Protein AF-A0A536YG12-F1 (afdb_monomer_lite)

Secondary structure (DSSP, 8-state):
------HHHHHHHHHHHHHHHHHHHTT--HHHHHHHHHHHHHHHHHHHTT-

Foldseek 3Di:
DPDDQPVVLVVLLCVLVVVLVVVVVVPDDNVVSVVRSCVVSVVSVVVSVVD

Sequence (51 aa):
QPGLPIISPVTEFRDVFGVALTNMINGADPATELKKATAEFQPVLDKSEKA

pLDDT: mean 87.86, std 14.95, range [48.41, 98.62]

Structure (mmCIF, N/CA/C/O backbone):
data_AF-A0A536YG12-F1
#
_entry.id   AF-A0A536YG12-F1
#
loop_
_atom_site.group_PDB
_atom_site.id
_atom_site.type_symbol
_atom_site.label_atom_id
_atom_site.label_alt_id
_atom_site.label_comp_id
_atom_site.label_asym_id
_atom_site.label_entity_id
_atom_site.label_seq_id
_atom_site.pdbx_PDB_ins_code
_atom_site.Cartn_x
_atom_site.Cartn_y
_atom_site.Cartn_z
_atom_site.occupancy
_atom_site.B_iso_or_equiv
_atom_site.auth_seq_id
_atom_site.auth_comp_id
_atom_site.auth_asym_id
_atom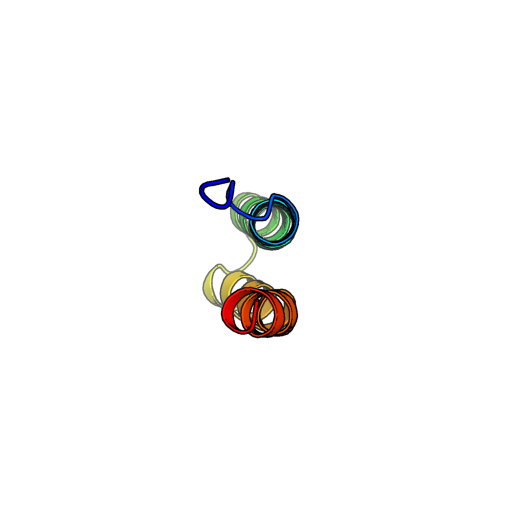_site.auth_atom_id
_atom_site.pdbx_PDB_model_num
ATOM 1 N N . GLN A 1 1 ? -13.532 8.793 28.385 1.00 48.41 1 GLN A N 1
ATOM 2 C CA . GLN A 1 1 ? -12.087 8.930 28.093 1.00 48.41 1 GLN A CA 1
ATOM 3 C C . GLN A 1 1 ? -11.965 9.504 26.688 1.00 48.41 1 GLN A C 1
ATOM 5 O O . GLN A 1 1 ? -12.734 9.047 25.849 1.00 48.41 1 GLN A O 1
ATOM 10 N N . PRO A 1 2 ? -11.095 10.494 26.410 1.00 53.81 2 PRO A N 1
ATOM 11 C CA . PRO A 1 2 ? -10.806 10.883 25.030 1.00 53.81 2 PRO A CA 1
ATOM 12 C C . PRO A 1 2 ? -10.318 9.629 24.300 1.00 53.8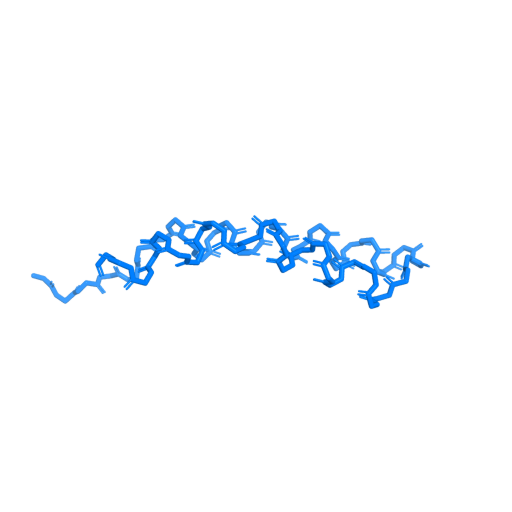1 2 PRO A C 1
ATOM 14 O O . PRO A 1 2 ? -9.438 8.943 24.823 1.00 53.81 2 PRO A O 1
ATOM 17 N N . GLY A 1 3 ? -10.960 9.280 23.185 1.00 58.81 3 GLY A N 1
ATOM 18 C CA . GLY A 1 3 ? -10.681 8.057 22.441 1.00 58.81 3 GLY A CA 1
ATOM 19 C C . GLY A 1 3 ? -9.221 8.030 22.021 1.00 58.81 3 GLY A C 1
ATOM 20 O O . GLY A 1 3 ? -8.823 8.755 21.112 1.00 58.81 3 GLY A O 1
ATOM 21 N N . LEU A 1 4 ? -8.417 7.215 22.707 1.00 58.16 4 LEU A N 1
ATOM 22 C CA . LEU A 1 4 ? -7.131 6.791 22.173 1.00 58.16 4 LEU A CA 1
ATOM 23 C C . LEU A 1 4 ? -7.415 6.281 20.756 1.00 58.16 4 LEU A C 1
ATOM 25 O O . LEU A 1 4 ? -8.381 5.523 20.608 1.00 58.16 4 LEU A O 1
ATOM 29 N N . PRO A 1 5 ? -6.645 6.703 19.735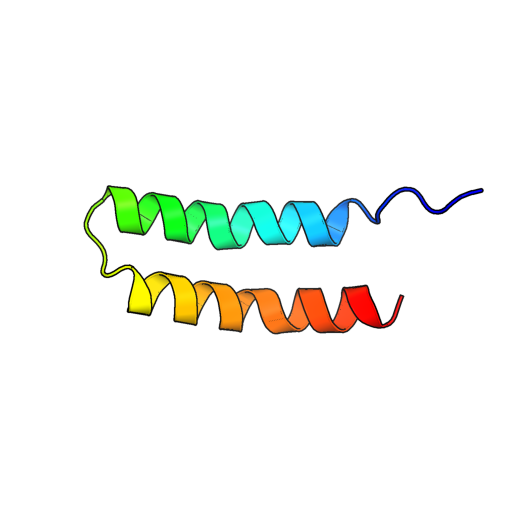 1.00 57.81 5 PRO A N 1
ATOM 30 C CA . PRO A 1 5 ? -6.806 6.173 18.390 1.00 57.81 5 PRO A CA 1
ATOM 31 C C . PRO A 1 5 ? -6.923 4.661 18.507 1.00 57.81 5 PRO A C 1
ATOM 33 O O . PRO A 1 5 ? -6.090 4.050 19.184 1.00 57.81 5 PRO A O 1
ATOM 36 N N . ILE A 1 6 ? -7.979 4.072 17.939 1.00 61.25 6 ILE A N 1
ATOM 37 C CA . ILE A 1 6 ? -8.106 2.617 17.924 1.00 61.25 6 ILE A CA 1
ATOM 38 C C . ILE A 1 6 ? -6.796 2.132 17.299 1.00 61.25 6 ILE A C 1
ATOM 40 O O . ILE A 1 6 ? -6.463 2.502 16.180 1.00 61.25 6 ILE A O 1
ATOM 44 N N . ILE A 1 7 ? -5.961 1.428 18.064 1.00 61.31 7 ILE A N 1
ATOM 45 C CA . ILE A 1 7 ? -4.601 1.096 17.611 1.00 61.31 7 ILE A CA 1
ATOM 46 C C . ILE A 1 7 ? -4.669 0.101 16.434 1.00 61.31 7 ILE A C 1
ATOM 48 O O . ILE A 1 7 ? -3.733 0.021 15.640 1.00 61.31 7 ILE A O 1
ATOM 52 N N . SER A 1 8 ? -5.802 -0.598 16.269 1.00 75.69 8 SER A N 1
ATOM 53 C CA . SER A 1 8 ? -6.013 -1.601 15.216 1.00 75.69 8 SER A CA 1
ATOM 54 C C . SER A 1 8 ? -5.879 -1.025 13.799 1.00 75.69 8 SER A C 1
ATOM 56 O O . SER A 1 8 ? -4.953 -1.447 13.108 1.00 75.69 8 SER A O 1
ATOM 58 N N . PRO A 1 9 ? -6.647 0.003 13.365 1.00 81.56 9 PRO A N 1
ATOM 59 C CA . PRO A 1 9 ? -6.578 0.466 11.978 1.00 81.56 9 PRO A CA 1
ATOM 60 C C . PRO A 1 9 ? -5.218 1.056 11.595 1.00 81.56 9 PRO A C 1
ATOM 62 O O . PRO A 1 9 ? -4.754 0.865 10.476 1.00 81.56 9 PRO A O 1
ATOM 65 N N . VAL A 1 10 ? -4.532 1.731 12.525 1.00 87.00 10 VAL A N 1
ATOM 66 C CA . VAL A 1 10 ? -3.178 2.261 12.278 1.00 87.00 10 VAL A CA 1
ATOM 67 C C . VAL A 1 10 ? -2.121 1.158 12.207 1.00 87.00 10 VAL A C 1
ATOM 69 O O . VAL A 1 10 ? -1.139 1.309 11.482 1.00 87.00 10 VAL A O 1
ATOM 72 N N . THR A 1 11 ? -2.303 0.057 12.938 1.00 91.19 11 THR A N 1
ATOM 73 C CA . THR A 1 11 ? -1.416 -1.115 12.855 1.00 91.19 11 THR A CA 1
ATOM 74 C C . THR A 1 11 ? -1.615 -1.838 11.527 1.00 91.19 11 THR A C 1
ATOM 76 O O . THR A 1 11 ? -0.642 -2.107 10.830 1.00 91.19 11 THR A O 1
ATOM 79 N N . GLU A 1 12 ? -2.870 -2.057 11.137 1.00 90.81 12 GLU A N 1
ATOM 80 C CA . GLU A 1 12 ? -3.241 -2.681 9.863 1.00 90.81 12 GLU A CA 1
ATOM 81 C C . GLU A 1 12 ? -2.781 -1.840 8.662 1.00 90.81 12 GLU A C 1
ATOM 83 O O . GLU A 1 12 ? -2.235 -2.377 7.702 1.00 90.81 12 GLU A O 1
ATOM 88 N N . PHE A 1 13 ? -2.884 -0.509 8.743 1.00 94.31 13 PHE A N 1
ATOM 89 C CA . PHE A 1 13 ? -2.324 0.390 7.731 1.00 94.31 13 PHE A CA 1
ATOM 90 C C . PHE A 1 13 ? -0.814 0.183 7.552 1.00 94.31 13 PHE A C 1
ATOM 92 O O . PHE A 1 13 ? -0.324 0.066 6.429 1.00 94.31 13 PHE A O 1
ATOM 99 N N . ARG A 1 14 ? -0.062 0.144 8.661 1.00 95.75 14 ARG A N 1
ATOM 100 C CA . ARG A 1 14 ? 1.400 -0.017 8.625 1.00 95.75 14 ARG A CA 1
ATOM 101 C C . ARG A 1 14 ? 1.822 -1.372 8.074 1.00 95.75 14 ARG A C 1
ATOM 103 O O . ARG A 1 14 ? 2.856 -1.431 7.418 1.00 95.75 14 ARG A O 1
ATOM 110 N N . ASP A 1 15 ? 1.047 -2.419 8.327 1.00 95.94 15 ASP A N 1
ATOM 111 C CA . ASP A 1 15 ? 1.317 -3.756 7.802 1.00 95.94 15 ASP A CA 1
ATOM 112 C C . ASP A 1 15 ? 1.131 -3.793 6.276 1.00 95.94 15 ASP A C 1
ATOM 114 O O . ASP A 1 15 ? 2.084 -4.037 5.532 1.00 95.94 15 ASP A O 1
ATOM 118 N N . VAL A 1 16 ? -0.052 -3.395 5.793 1.00 97.19 16 VAL A N 1
ATOM 119 C CA . VAL A 1 16 ? -0.401 -3.416 4.360 1.00 97.19 16 VAL A CA 1
ATOM 120 C C . VAL A 1 16 ? 0.534 -2.524 3.534 1.00 97.19 16 VAL A C 1
ATOM 122 O O . VAL A 1 16 ? 1.110 -2.957 2.532 1.00 97.19 16 VAL A O 1
ATOM 125 N N . PHE A 1 17 ? 0.749 -1.277 3.964 1.00 98.06 17 PHE A N 1
ATOM 126 C CA . PHE A 1 17 ? 1.636 -0.362 3.240 1.00 98.06 17 PHE A CA 1
ATOM 127 C C . PHE A 1 17 ? 3.124 -0.664 3.467 1.00 98.06 17 PHE A C 1
ATOM 129 O O . PHE A 1 17 ? 3.946 -0.327 2.613 1.00 98.06 17 PHE A O 1
ATOM 136 N N . GLY A 1 18 ? 3.489 -1.329 4.566 1.00 98.06 18 GLY A N 1
ATOM 137 C CA . GLY A 1 18 ? 4.857 -1.786 4.824 1.00 98.06 18 GLY A CA 1
ATOM 138 C C . GLY A 1 18 ? 5.305 -2.878 3.850 1.00 98.06 18 GLY A C 1
ATOM 139 O O . GLY A 1 18 ? 6.435 -2.838 3.350 1.00 98.06 18 GLY A O 1
ATOM 140 N N . VAL A 1 19 ? 4.407 -3.808 3.507 1.00 98.25 19 VAL A N 1
ATOM 141 C CA . VAL A 1 19 ? 4.647 -4.818 2.462 1.00 98.25 19 VAL A CA 1
ATOM 142 C C . VAL A 1 19 ? 4.826 -4.151 1.097 1.00 98.25 19 VAL A C 1
ATOM 144 O O . VAL A 1 19 ? 5.822 -4.408 0.420 1.00 98.25 19 VAL A O 1
ATOM 1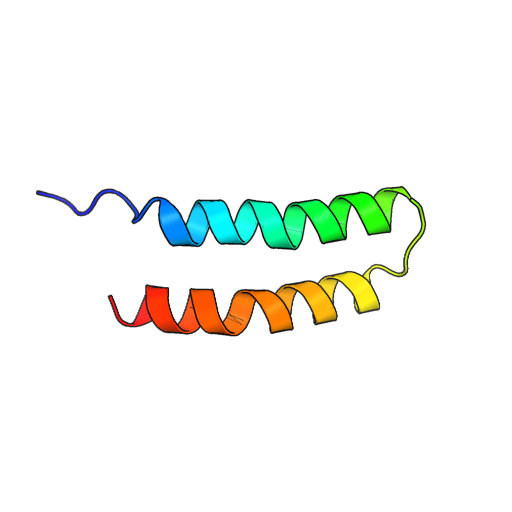47 N N . ALA A 1 20 ? 3.921 -3.243 0.719 1.00 98.50 20 ALA A N 1
ATOM 148 C CA . ALA A 1 20 ? 4.018 -2.510 -0.545 1.00 98.50 20 ALA A CA 1
ATOM 149 C C . ALA A 1 20 ? 5.327 -1.712 -0.651 1.00 98.50 20 ALA A C 1
ATOM 151 O O . ALA A 1 20 ? 6.004 -1.757 -1.678 1.00 98.50 20 ALA A O 1
ATOM 152 N N . LEU A 1 21 ? 5.735 -1.031 0.426 1.00 98.44 21 LEU A N 1
ATOM 153 C CA . LEU A 1 21 ? 7.013 -0.320 0.484 1.00 98.44 21 LEU A CA 1
ATOM 154 C C . LEU A 1 21 ? 8.199 -1.259 0.269 1.00 98.44 21 LEU A C 1
ATOM 156 O O . LEU A 1 21 ? 9.103 -0.943 -0.502 1.00 98.44 21 LEU A O 1
ATOM 160 N N . THR A 1 22 ? 8.181 -2.424 0.912 1.00 98.62 22 THR A N 1
ATOM 161 C CA . THR A 1 22 ? 9.236 -3.431 0.759 1.00 98.62 22 THR A CA 1
ATOM 162 C C . THR A 1 22 ? 9.324 -3.930 -0.685 1.00 98.62 22 THR A C 1
ATOM 164 O O . THR A 1 22 ? 10.419 -4.022 -1.239 1.00 98.62 22 THR A O 1
ATOM 167 N N . ASN A 1 23 ? 8.188 -4.189 -1.335 1.00 98.38 23 ASN A N 1
ATOM 168 C CA . ASN A 1 23 ? 8.151 -4.600 -2.741 1.00 98.38 23 ASN A CA 1
ATOM 169 C C . ASN A 1 23 ? 8.702 -3.511 -3.669 1.00 98.38 23 ASN A C 1
ATOM 171 O O . ASN A 1 23 ? 9.508 -3.812 -4.548 1.00 98.38 23 ASN A O 1
ATOM 175 N N . MET A 1 24 ? 8.329 -2.246 -3.444 1.00 98.50 24 MET A N 1
ATOM 176 C CA . MET A 1 24 ? 8.856 -1.108 -4.206 1.00 98.50 24 MET A CA 1
ATOM 177 C C . MET A 1 24 ? 10.375 -0.964 -4.047 1.00 98.50 24 MET A C 1
ATOM 179 O O . MET A 1 24 ? 11.077 -0.754 -5.033 1.00 98.50 24 MET A O 1
ATOM 183 N N . ILE A 1 25 ? 10.903 -1.135 -2.829 1.00 98.31 25 ILE A N 1
ATOM 184 C CA . ILE A 1 25 ? 12.355 -1.132 -2.573 1.00 98.31 25 ILE A CA 1
ATOM 185 C C . ILE A 1 25 ? 13.053 -2.270 -3.334 1.00 98.31 25 ILE A C 1
ATOM 187 O O . ILE A 1 25 ? 14.158 -2.082 -3.838 1.00 98.31 25 ILE A O 1
ATOM 191 N N . ASN A 1 26 ? 12.393 -3.421 -3.480 1.00 98.44 26 ASN A N 1
ATOM 192 C CA . ASN A 1 26 ? 12.888 -4.559 -4.260 1.00 98.44 26 ASN A CA 1
ATOM 193 C C . ASN A 1 26 ? 12.666 -4.423 -5.783 1.00 98.44 26 ASN A C 1
ATOM 195 O O . ASN A 1 26 ? 12.980 -5.352 -6.526 1.00 98.44 26 ASN A O 1
ATOM 199 N N . GLY A 1 27 ? 12.159 -3.281 -6.262 1.00 97.75 27 GLY A N 1
ATOM 200 C CA . GLY A 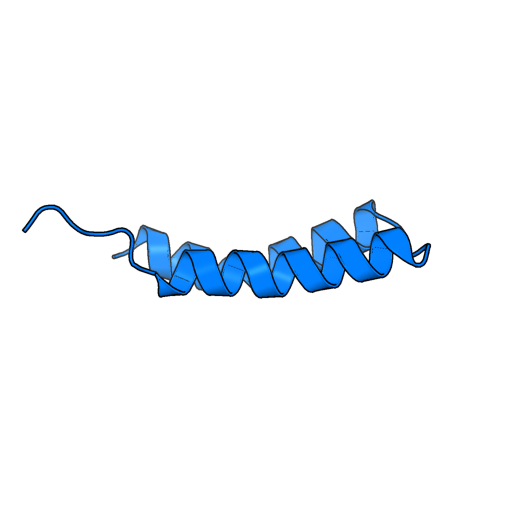1 27 ? 12.023 -2.972 -7.688 1.00 97.75 27 GLY A CA 1
ATOM 201 C C . GLY A 1 27 ? 10.654 -3.272 -8.306 1.00 97.75 27 GLY A C 1
ATOM 202 O O . GLY A 1 27 ? 10.529 -3.218 -9.529 1.00 97.75 27 GLY A O 1
ATOM 203 N N . ALA A 1 28 ? 9.630 -3.580 -7.505 1.00 98.44 28 ALA A N 1
ATOM 204 C CA . ALA A 1 28 ? 8.256 -3.665 -8.000 1.00 98.44 28 ALA A CA 1
ATOM 205 C C . ALA A 1 28 ? 7.723 -2.285 -8.433 1.00 98.44 28 ALA A C 1
ATOM 207 O O . ALA A 1 28 ? 8.150 -1.250 -7.919 1.00 98.44 28 ALA A O 1
ATOM 208 N N . ASP A 1 29 ? 6.764 -2.270 -9.366 1.00 98.44 29 ASP A N 1
ATOM 209 C CA . ASP A 1 29 ? 6.158 -1.033 -9.869 1.00 98.44 29 ASP A CA 1
ATOM 210 C C . ASP A 1 29 ? 5.356 -0.299 -8.769 1.00 98.44 29 ASP A C 1
ATOM 212 O O . ASP A 1 29 ? 4.366 -0.847 -8.270 1.00 98.44 29 ASP A O 1
ATOM 216 N N . PRO A 1 30 ? 5.706 0.957 -8.423 1.00 98.00 30 PRO A N 1
ATOM 217 C CA . PRO A 1 30 ? 5.040 1.690 -7.349 1.00 98.00 30 PRO A CA 1
ATOM 218 C C . PRO A 1 30 ? 3.544 1.900 -7.560 1.00 98.00 30 PRO A C 1
ATOM 220 O O . PRO A 1 30 ? 2.763 1.808 -6.614 1.00 98.00 30 PRO A O 1
ATOM 223 N N . ALA A 1 31 ? 3.117 2.181 -8.794 1.00 98.31 31 ALA A N 1
ATOM 224 C CA . ALA A 1 31 ? 1.707 2.434 -9.070 1.00 98.31 31 ALA A CA 1
ATOM 225 C C . ALA A 1 31 ? 0.861 1.176 -8.837 1.00 98.31 31 ALA A C 1
ATOM 227 O O . ALA A 1 31 ? -0.254 1.262 -8.316 1.00 98.31 31 ALA A O 1
ATOM 228 N N . THR A 1 32 ? 1.393 0.013 -9.205 1.00 98.50 32 THR A N 1
ATOM 229 C CA . THR A 1 32 ? 0.760 -1.289 -8.992 1.00 98.50 32 THR A CA 1
ATOM 230 C C . THR A 1 32 ? 0.698 -1.643 -7.508 1.00 98.50 32 THR A C 1
ATOM 232 O O . THR A 1 32 ? -0.384 -1.968 -7.013 1.00 98.50 32 THR A O 1
ATOM 235 N N . GLU A 1 33 ? 1.812 -1.517 -6.780 1.00 98.56 33 GLU A N 1
ATOM 236 C CA . GLU A 1 33 ? 1.870 -1.830 -5.344 1.00 98.56 33 GLU A CA 1
ATOM 237 C C . GLU A 1 33 ? 0.945 -0.927 -4.521 1.00 98.56 33 GLU A C 1
ATOM 239 O O . GLU A 1 33 ? 0.197 -1.414 -3.673 1.00 98.56 33 GLU A O 1
ATOM 244 N N . LEU A 1 34 ? 0.918 0.377 -4.812 1.00 98.25 34 LEU A N 1
ATOM 245 C CA . LEU A 1 34 ? 0.046 1.315 -4.105 1.00 98.25 34 LEU A CA 1
ATOM 246 C C . LEU A 1 34 ? -1.435 1.049 -4.389 1.00 98.25 34 LEU A C 1
ATOM 248 O O . LEU A 1 34 ? -2.229 1.033 -3.454 1.00 98.25 34 LEU A O 1
ATOM 252 N N . LYS A 1 35 ? -1.823 0.772 -5.643 1.00 98.44 35 LYS A N 1
ATOM 253 C CA . LYS A 1 35 ? -3.215 0.407 -5.969 1.00 98.44 35 LYS A CA 1
ATOM 254 C C . LYS A 1 35 ? -3.663 -0.846 -5.221 1.00 98.44 35 LYS A C 1
ATOM 256 O O . LYS A 1 35 ? -4.783 -0.883 -4.715 1.00 98.44 35 LYS A O 1
ATOM 261 N N . LYS A 1 36 ? -2.791 -1.855 -5.148 1.00 98.12 36 LYS A N 1
ATOM 262 C CA . LYS A 1 36 ? -3.052 -3.091 -4.408 1.00 98.12 36 LYS A CA 1
ATOM 263 C C . LYS A 1 36 ? -3.221 -2.811 -2.913 1.00 98.12 36 LYS A C 1
ATOM 265 O O . LYS A 1 36 ? -4.247 -3.185 -2.354 1.00 98.12 36 LYS A O 1
ATOM 270 N N . ALA A 1 37 ? -2.268 -2.110 -2.300 1.00 98.00 37 ALA A N 1
ATOM 271 C CA . ALA A 1 37 ? -2.306 -1.763 -0.880 1.00 98.00 37 ALA A CA 1
ATOM 272 C C . ALA A 1 37 ? -3.554 -0.947 -0.513 1.00 98.00 37 ALA A C 1
ATOM 274 O O . ALA A 1 37 ? -4.206 -1.223 0.490 1.00 98.00 37 ALA A O 1
ATOM 275 N N . THR A 1 38 ? -3.941 0.020 -1.350 1.00 97.00 38 THR A N 1
ATOM 276 C CA . THR A 1 38 ? -5.170 0.797 -1.149 1.00 97.00 38 THR A CA 1
ATOM 277 C C . THR A 1 38 ? -6.415 -0.087 -1.190 1.00 97.00 38 THR A C 1
ATOM 279 O O . THR A 1 38 ? -7.263 0.035 -0.311 1.00 97.00 38 THR A O 1
ATOM 282 N N . ALA A 1 39 ? -6.527 -0.994 -2.165 1.00 97.62 39 ALA A N 1
ATOM 283 C CA . ALA A 1 39 ? -7.670 -1.902 -2.255 1.00 97.62 39 ALA A CA 1
ATOM 284 C C . ALA A 1 39 ? -7.751 -2.864 -1.055 1.00 97.62 39 ALA A C 1
ATOM 286 O O . ALA A 1 39 ? -8.840 -3.138 -0.556 1.00 97.62 39 ALA A O 1
ATOM 287 N N . GLU A 1 40 ? -6.603 -3.347 -0.578 1.00 96.31 40 GLU A N 1
ATOM 288 C CA . GLU A 1 40 ? -6.497 -4.241 0.579 1.00 96.31 40 GLU A CA 1
ATOM 289 C C . GLU A 1 40 ? -6.828 -3.533 1.902 1.00 96.31 40 GLU A C 1
ATOM 291 O O . GLU A 1 40 ? -7.490 -4.109 2.765 1.00 96.31 40 GLU A O 1
ATOM 296 N N . PHE A 1 41 ? -6.440 -2.262 2.041 1.00 95.62 41 PHE A N 1
ATOM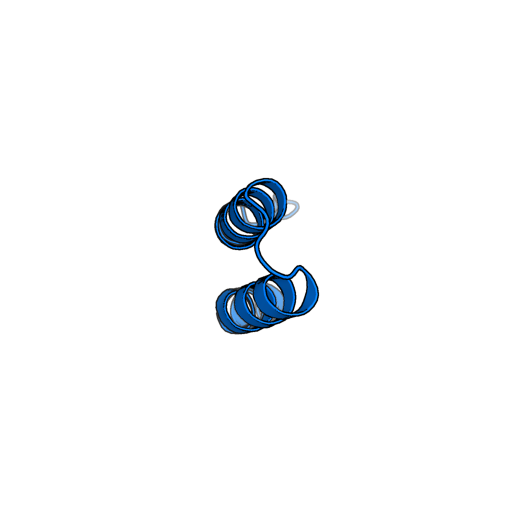 297 C CA . PHE A 1 41 ? -6.717 -1.463 3.235 1.00 95.62 41 PHE A CA 1
ATOM 298 C C . PHE A 1 41 ? -8.138 -0.873 3.273 1.00 95.62 41 PHE A C 1
ATOM 300 O O . PHE A 1 41 ? -8.660 -0.613 4.357 1.00 95.62 41 PHE A O 1
ATOM 307 N N . GLN A 1 42 ? -8.801 -0.690 2.126 1.00 94.00 42 GLN A N 1
ATOM 308 C CA . GLN A 1 42 ? -10.147 -0.105 2.040 1.00 94.00 42 GLN A CA 1
ATOM 309 C C . GLN A 1 42 ? -11.172 -0.674 3.049 1.00 94.00 42 GLN A C 1
ATOM 311 O O . GLN A 1 42 ? -11.808 0.118 3.741 1.00 94.00 42 GLN A O 1
ATOM 316 N N . PRO A 1 43 ? -11.332 -2.003 3.230 1.00 92.06 43 PRO A N 1
ATOM 317 C CA . PRO A 1 43 ? -12.289 -2.535 4.206 1.00 92.06 43 PRO A CA 1
ATOM 318 C C . PRO A 1 43 ? -11.935 -2.215 5.667 1.00 92.06 43 PRO A C 1
ATOM 320 O O . PRO A 1 43 ? -12.823 -2.220 6.522 1.00 92.06 43 PRO A O 1
ATOM 323 N N . VAL A 1 44 ? -10.658 -1.975 5.978 1.00 89.56 44 VAL A N 1
ATOM 324 C CA . VAL A 1 44 ? -10.205 -1.546 7.311 1.00 89.56 44 VAL A CA 1
ATOM 325 C C . VAL A 1 44 ? -10.555 -0.078 7.521 1.00 89.56 44 VAL A C 1
ATOM 327 O O . VAL A 1 44 ? -11.122 0.274 8.558 1.00 89.56 44 VAL A O 1
ATOM 330 N N . LEU A 1 45 ? -10.294 0.755 6.508 1.00 87.12 45 LEU A N 1
ATOM 331 C CA . LEU A 1 45 ? -10.668 2.166 6.505 1.00 87.12 45 LEU A CA 1
ATOM 332 C C . LEU A 1 45 ? -12.179 2.331 6.719 1.00 87.12 45 LEU A C 1
ATOM 334 O O . LEU A 1 45 ? -12.584 2.983 7.681 1.00 87.12 45 LEU A O 1
ATOM 338 N N . ASP A 1 46 ? -12.997 1.629 5.930 1.00 89.81 46 ASP A N 1
ATOM 339 C CA . ASP A 1 46 ? -14.463 1.682 6.006 1.00 89.81 46 ASP A CA 1
ATOM 340 C C . ASP A 1 46 ? -15.011 1.300 7.391 1.00 89.81 46 ASP A C 1
ATOM 342 O O . ASP A 1 46 ? -16.066 1.784 7.805 1.00 89.81 46 ASP A O 1
ATOM 346 N N . LYS A 1 47 ? -14.340 0.383 8.101 1.00 84.69 47 LYS A N 1
ATOM 347 C CA . LYS A 1 47 ? -14.700 0.000 9.476 1.00 84.69 47 LYS A CA 1
ATOM 348 C C . LYS A 1 47 ? -14.263 1.059 10.482 1.00 84.69 47 LYS A C 1
ATOM 350 O O . LYS A 1 47 ? -14.995 1.312 11.432 1.00 84.69 47 LYS A O 1
ATOM 355 N N . SER A 1 48 ? -13.091 1.658 10.278 1.00 79.12 48 SER A N 1
ATOM 356 C CA . SER A 1 48 ? -12.534 2.675 11.173 1.00 79.12 48 SER A CA 1
ATOM 357 C C . SER A 1 48 ? -13.299 3.999 11.134 1.00 79.12 48 SER A C 1
ATOM 359 O O . SER A 1 48 ? -13.456 4.626 12.173 1.00 79.12 48 SER A O 1
ATOM 361 N N . GLU A 1 49 ? -13.832 4.392 9.973 1.00 79.00 49 GLU A N 1
ATOM 362 C CA . GLU A 1 49 ? -14.608 5.632 9.806 1.00 79.00 49 GLU A CA 1
ATOM 363 C C . GLU A 1 49 ? -16.046 5.529 10.341 1.00 79.00 49 GLU A C 1
ATOM 365 O O . GLU A 1 49 ? -16.723 6.540 10.512 1.00 79.00 49 GLU A O 1
ATOM 370 N N . LYS A 1 50 ? -16.527 4.308 10.604 1.00 68.94 50 LYS A N 1
ATOM 371 C CA . LYS A 1 50 ? -17.861 4.037 11.169 1.00 68.94 50 LYS A CA 1
ATOM 372 C C . LYS A 1 50 ? -17.862 3.894 12.696 1.00 68.94 50 LYS A C 1
ATOM 374 O O . LYS A 1 50 ? -18.935 3.672 13.259 1.00 68.94 50 LYS A O 1
ATOM 379 N N . ALA A 1 51 ? -16.689 3.943 13.329 1.00 56.50 51 ALA A N 1
ATOM 380 C CA . ALA A 1 51 ? -16.488 3.725 14.762 1.00 56.50 51 ALA A CA 1
ATOM 381 C C . ALA A 1 51 ? -16.518 5.027 15.574 1.00 56.50 51 ALA A C 1
ATOM 383 O O . ALA A 1 51 ? -16.094 6.078 15.045 1.00 56.50 51 ALA A O 1
#

Radius of gyration: 12.94 Å; chains: 1; bounding box: 31×16×38 Å